Protein AF-D5RD42-F1 (afdb_monomer_lite)

Foldseek 3Di:
DPVLLQVLLVLLQVVLCLVPFDDVPPVPPCSLVSQQVRVCVLDVPDDSVNSSQCCVFPVVCCVPPNHGDDQEDEDQPDLDQWDDDPSHIYGYSVNSVVSSVVVVVVLVVVCVVCVNPVPSVVRNVNVVVVVVVVVD

pLDDT: mean 86.74, std 12.06, range [44.28, 97.88]

Organism: Fusobacterium nucleatum subsp. nucleatum (strain ATCC 23726 / VPI 4351) (NCBI:txid525283)

Radius of gyration: 15.73 Å; chains: 1; bounding box: 35×33×41 Å

Sequence (136 aa):
MDIVMGVNCILIEFLYQLQNGINESTDLGKVEDAYIKILLQLDKKITGNLAKKFYKGIRCGIIHQSQTKEDTAITYELESIIERNGGYYLCNPLTLLKKLEGKYKDYWKNVSEAKYNEEDGKKLVTKYKQILSHIS

Structure (mmCIF, N/CA/C/O backbone):
data_AF-D5RD42-F1
#
_entry.id   AF-D5RD42-F1
#
loop_
_atom_site.group_PDB
_atom_site.id
_atom_site.type_symbol
_atom_site.label_atom_id
_atom_site.label_alt_id
_atom_site.label_comp_id
_atom_site.label_asym_id
_atom_site.label_entity_id
_atom_site.label_seq_id
_atom_site.pdbx_PDB_ins_code
_atom_site.Cartn_x
_atom_site.Cartn_y
_atom_site.Cartn_z
_atom_site.occupancy
_atom_site.B_iso_or_equ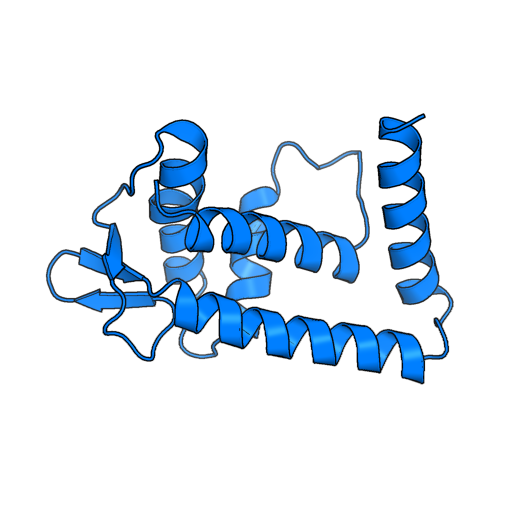iv
_atom_site.auth_seq_id
_atom_site.auth_comp_id
_atom_site.auth_asym_id
_atom_site.auth_atom_id
_atom_site.pdbx_PDB_model_num
ATOM 1 N N . MET A 1 1 ? 0.012 12.488 -15.555 1.00 59.31 1 MET A N 1
ATOM 2 C CA . MET A 1 1 ? -0.204 12.007 -14.176 1.00 59.31 1 MET A CA 1
ATOM 3 C C . MET A 1 1 ? -1.091 10.779 -14.232 1.00 59.31 1 MET A C 1
ATOM 5 O O . MET A 1 1 ? -2.157 10.852 -14.828 1.00 59.31 1 MET A O 1
ATOM 9 N N . ASP A 1 2 ? -0.654 9.665 -13.654 1.00 81.94 2 ASP A N 1
ATOM 10 C CA . ASP A 1 2 ? -1.489 8.470 -13.532 1.00 81.94 2 ASP A CA 1
ATOM 11 C C . ASP A 1 2 ? -2.404 8.610 -12.308 1.00 81.94 2 ASP A C 1
ATOM 13 O O . ASP A 1 2 ? -1.938 8.613 -11.165 1.00 81.94 2 ASP A O 1
ATOM 17 N N . ILE A 1 3 ? -3.701 8.810 -12.553 1.00 87.81 3 ILE A N 1
ATOM 18 C CA . ILE A 1 3 ? -4.689 9.089 -11.499 1.00 87.81 3 ILE A CA 1
ATOM 19 C C . ILE A 1 3 ? -4.838 7.882 -10.569 1.00 87.81 3 ILE A C 1
ATOM 21 O O . ILE A 1 3 ? -4.901 8.051 -9.352 1.00 87.81 3 ILE A O 1
ATOM 25 N N . VAL A 1 4 ? -4.843 6.667 -11.127 1.00 93.19 4 VAL A N 1
ATOM 26 C CA . VAL A 1 4 ? -4.994 5.428 -10.354 1.00 93.19 4 VAL A CA 1
ATOM 27 C C . VAL A 1 4 ? -3.834 5.277 -9.379 1.00 93.19 4 VAL A C 1
ATOM 29 O O . VAL A 1 4 ? -4.044 4.996 -8.200 1.00 93.19 4 VAL A O 1
ATOM 32 N N . MET A 1 5 ? -2.607 5.532 -9.832 1.00 94.12 5 MET A N 1
ATOM 33 C CA . MET A 1 5 ? -1.443 5.485 -8.955 1.00 94.12 5 MET A CA 1
ATOM 34 C C . MET A 1 5 ? -1.483 6.569 -7.870 1.00 94.12 5 MET A C 1
ATOM 36 O O . MET A 1 5 ? -1.167 6.283 -6.716 1.00 94.12 5 MET A O 1
ATOM 40 N N . GLY A 1 6 ? -1.921 7.787 -8.202 1.00 92.12 6 GLY A N 1
ATOM 41 C CA . GLY A 1 6 ? -2.126 8.846 -7.208 1.00 92.12 6 GLY A CA 1
ATOM 42 C C . GLY A 1 6 ? -3.111 8.433 -6.107 1.00 92.12 6 GLY A C 1
ATOM 43 O O . GLY A 1 6 ? -2.816 8.584 -4.921 1.00 92.12 6 GLY A O 1
ATOM 44 N N . VAL A 1 7 ? -4.242 7.831 -6.488 1.00 93.69 7 VAL A N 1
ATOM 45 C CA . VAL A 1 7 ? -5.232 7.282 -5.547 1.00 93.69 7 VAL A CA 1
ATOM 46 C C . VAL A 1 7 ? -4.628 6.162 -4.699 1.00 93.69 7 VAL A C 1
ATOM 48 O O . VAL A 1 7 ? -4.785 6.169 -3.480 1.00 93.69 7 VAL A O 1
ATOM 51 N N . ASN A 1 8 ? -3.879 5.237 -5.302 1.00 96.06 8 ASN A N 1
ATOM 52 C CA . ASN A 1 8 ? -3.220 4.155 -4.568 1.00 96.06 8 ASN A CA 1
ATOM 53 C C . ASN A 1 8 ? -2.251 4.671 -3.495 1.00 96.06 8 ASN A C 1
ATOM 55 O O . ASN A 1 8 ? -2.213 4.122 -2.395 1.00 96.06 8 ASN A O 1
ATOM 59 N N . CYS A 1 9 ? -1.486 5.727 -3.785 1.00 93.94 9 CYS A N 1
ATOM 60 C CA . CYS A 1 9 ? -0.608 6.368 -2.804 1.00 93.94 9 CYS A CA 1
ATOM 61 C C . CYS A 1 9 ? -1.398 6.887 -1.591 1.00 93.94 9 CYS A C 1
ATOM 63 O O . CYS A 1 9 ? -1.039 6.606 -0.447 1.00 93.94 9 CYS A O 1
ATOM 65 N N . ILE A 1 10 ? -2.520 7.569 -1.832 1.00 92.00 10 ILE A N 1
ATOM 66 C CA . ILE A 1 10 ? -3.400 8.062 -0.763 1.00 92.00 10 ILE A CA 1
ATOM 67 C C . ILE A 1 10 ? -3.974 6.896 0.053 1.00 92.00 10 ILE A C 1
ATOM 69 O O . ILE A 1 10 ? -3.982 6.946 1.281 1.00 92.00 10 ILE A O 1
ATOM 73 N N . LEU A 1 11 ? -4.412 5.822 -0.610 1.00 95.06 11 LEU A N 1
ATOM 74 C CA . LEU A 1 11 ? -4.945 4.628 0.050 1.00 95.06 11 LEU A CA 1
ATOM 75 C C . LEU A 1 11 ? -3.894 3.914 0.915 1.00 95.06 11 LEU A C 1
ATOM 77 O O . LEU A 1 11 ? -4.212 3.448 2.004 1.00 95.06 11 LEU A O 1
ATOM 81 N N . ILE A 1 12 ? -2.630 3.855 0.488 1.00 95.19 12 ILE A N 1
ATOM 82 C CA . ILE A 1 12 ? -1.546 3.303 1.317 1.00 95.19 12 ILE A CA 1
ATOM 83 C C . ILE A 1 12 ? -1.396 4.104 2.617 1.00 95.19 12 ILE A C 1
ATOM 85 O O . ILE A 1 12 ? -1.378 3.525 3.706 1.00 95.19 12 ILE A O 1
ATOM 89 N N . GLU A 1 13 ? -1.309 5.431 2.510 1.00 91.25 13 GLU A N 1
ATOM 90 C CA . GLU A 1 13 ? -1.144 6.317 3.668 1.00 91.25 13 GLU A CA 1
ATOM 91 C C . GLU A 1 13 ? -2.359 6.240 4.600 1.00 91.25 13 GLU A C 1
ATOM 93 O O . GLU A 1 13 ? -2.213 6.126 5.820 1.00 91.25 13 GLU A O 1
ATOM 98 N N . PHE A 1 14 ? -3.564 6.215 4.029 1.00 91.25 14 PHE A N 1
ATOM 99 C CA . PHE A 1 14 ? -4.794 6.126 4.800 1.00 91.25 14 PHE A CA 1
ATOM 100 C C . PHE A 1 14 ? -4.918 4.785 5.533 1.00 91.25 14 PHE A C 1
ATOM 102 O O . PHE A 1 14 ? -5.192 4.772 6.732 1.00 91.25 14 PHE A O 1
ATOM 109 N N . LEU A 1 15 ? -4.655 3.656 4.866 1.00 92.00 15 LEU A N 1
ATOM 110 C CA . LEU A 1 15 ? -4.689 2.335 5.503 1.00 92.00 15 LEU A CA 1
ATOM 111 C C . LEU A 1 15 ? -3.684 2.230 6.653 1.00 92.00 15 LEU A C 1
ATOM 113 O O . LEU A 1 15 ? -3.996 1.674 7.706 1.00 92.00 15 LEU A O 1
ATOM 117 N N . TYR A 1 16 ? -2.489 2.792 6.476 1.00 90.81 16 TYR A N 1
ATOM 118 C CA . TYR A 1 16 ? -1.492 2.838 7.537 1.00 90.81 16 TYR A CA 1
ATOM 119 C C . TYR A 1 16 ? -2.010 3.577 8.778 1.00 90.81 16 TYR A C 1
ATOM 121 O O . TYR A 1 16 ? -1.891 3.062 9.893 1.00 90.81 16 TYR A O 1
ATOM 129 N N . GLN A 1 17 ? -2.627 4.745 8.590 1.00 86.81 17 GLN A N 1
ATOM 130 C CA . GLN A 1 17 ? -3.217 5.531 9.679 1.00 86.81 17 GLN A CA 1
ATOM 131 C C . GLN A 1 17 ? -4.385 4.800 10.353 1.00 86.81 17 GLN A C 1
ATOM 133 O O . GLN A 1 17 ? -4.503 4.830 11.575 1.00 86.81 17 GLN A O 1
ATOM 138 N N . LEU A 1 18 ? -5.216 4.092 9.583 1.00 86.94 18 LEU A N 1
ATOM 139 C CA . LEU A 1 18 ? -6.304 3.273 10.124 1.00 86.94 18 LEU A CA 1
ATOM 140 C C . LEU A 1 18 ? -5.798 2.146 11.039 1.00 86.94 18 LEU A C 1
ATOM 142 O O . LEU A 1 18 ? -6.418 1.859 12.061 1.00 86.94 18 LEU A O 1
ATOM 146 N N . GLN A 1 19 ? -4.672 1.515 10.693 1.00 85.94 19 GLN A N 1
ATOM 147 C CA . GLN A 1 19 ? -4.086 0.416 11.471 1.00 85.94 19 GLN A CA 1
ATOM 148 C C . GLN A 1 19 ? -3.306 0.893 12.706 1.00 85.94 19 GLN A C 1
ATOM 150 O O . GLN A 1 19 ? -3.314 0.235 13.746 1.00 85.94 19 GLN A O 1
ATOM 155 N N . ASN A 1 20 ? -2.593 2.016 12.595 1.00 81.56 20 ASN A N 1
ATOM 156 C CA . ASN A 1 20 ? -1.644 2.461 13.621 1.00 81.56 20 ASN A CA 1
ATOM 157 C C . ASN A 1 20 ? -2.186 3.618 14.481 1.00 81.56 20 ASN A C 1
ATOM 159 O O . ASN A 1 20 ? -1.548 3.985 15.464 1.00 81.56 20 ASN A O 1
ATOM 163 N N . GLY A 1 21 ? -3.358 4.167 14.146 1.00 73.44 21 GLY A N 1
ATOM 164 C CA . GLY A 1 21 ? -3.857 5.413 14.725 1.00 73.44 21 GLY A CA 1
ATOM 165 C C . GLY A 1 21 ? -3.102 6.638 14.194 1.00 73.44 21 GLY A C 1
ATOM 166 O O . GLY A 1 21 ? -2.134 6.520 13.437 1.00 73.44 21 GLY A O 1
ATOM 167 N N . ILE A 1 22 ? -3.551 7.832 14.585 1.00 65.31 22 ILE A N 1
ATOM 168 C CA . ILE A 1 22 ? -2.839 9.080 14.285 1.00 65.31 22 ILE A CA 1
ATOM 169 C C . ILE A 1 22 ? -1.912 9.407 15.443 1.00 65.31 22 ILE A C 1
ATOM 171 O O . ILE A 1 22 ? -2.325 9.380 16.601 1.00 65.31 22 ILE A O 1
ATOM 175 N N . ASN A 1 23 ? -0.672 9.754 15.122 1.00 59.78 23 ASN A N 1
ATOM 176 C CA . ASN A 1 23 ? 0.235 10.357 16.079 1.00 59.78 23 ASN A CA 1
ATOM 177 C C . ASN A 1 23 ? 0.630 11.744 15.567 1.00 59.78 23 ASN A C 1
ATOM 179 O O . ASN A 1 23 ? 1.654 11.889 14.896 1.00 59.78 23 ASN A O 1
ATOM 183 N N . GLU A 1 24 ? -0.199 12.738 15.911 1.00 51.47 24 GLU A N 1
ATOM 184 C CA . GLU A 1 24 ? -0.091 14.147 15.491 1.00 51.47 24 GLU A CA 1
ATOM 185 C C . GLU A 1 24 ? 1.309 14.738 15.754 1.00 51.47 24 GLU A C 1
ATOM 187 O O . GLU A 1 24 ? 1.753 15.645 15.058 1.00 51.47 24 GLU A O 1
ATOM 192 N N . SER A 1 25 ? 2.056 14.180 16.715 1.00 47.19 25 SER A N 1
ATOM 193 C CA . SER A 1 25 ? 3.414 14.616 17.061 1.00 47.19 25 SER A CA 1
ATOM 194 C C . SER A 1 25 ? 4.525 14.127 16.111 1.00 47.19 25 SER A C 1
ATOM 196 O O . SER A 1 25 ? 5.674 14.536 16.266 1.00 47.19 25 SER A O 1
ATOM 198 N N . THR A 1 26 ? 4.234 13.253 15.132 1.00 50.06 26 THR A N 1
ATOM 199 C CA . THR A 1 26 ? 5.272 12.576 14.314 1.00 50.06 26 THR A CA 1
ATOM 200 C C . THR A 1 26 ? 5.075 12.618 12.793 1.00 50.06 26 THR A C 1
ATOM 202 O O . THR A 1 26 ? 5.861 12.009 12.060 1.00 50.06 26 THR A O 1
ATOM 205 N N . ASP A 1 27 ? 4.079 13.356 12.297 1.00 50.41 27 ASP A N 1
ATOM 206 C CA . ASP A 1 27 ? 3.665 13.326 10.883 1.00 50.41 27 ASP A CA 1
ATOM 207 C C . ASP A 1 27 ? 4.673 13.938 9.888 1.00 50.41 27 ASP A C 1
ATOM 209 O O . ASP A 1 27 ? 4.559 13.728 8.682 1.00 50.41 27 ASP A O 1
ATOM 213 N N . LEU A 1 28 ? 5.731 14.605 10.359 1.00 44.28 28 LEU A N 1
ATOM 214 C CA . LEU A 1 28 ? 6.758 15.201 9.492 1.00 44.28 28 LEU A CA 1
ATOM 215 C C . LEU A 1 28 ? 7.842 14.215 9.000 1.00 44.28 28 LEU A C 1
ATOM 217 O O . LEU A 1 28 ? 8.678 14.611 8.191 1.00 44.28 28 LEU A O 1
ATOM 221 N N . GLY A 1 29 ? 7.851 12.942 9.435 1.00 50.59 29 GLY A N 1
ATOM 222 C CA . GLY A 1 29 ? 8.978 12.030 9.146 1.00 50.59 29 GLY A CA 1
ATOM 223 C C . GLY A 1 29 ? 8.679 10.555 8.850 1.00 50.59 29 GLY A C 1
ATOM 224 O O . GLY A 1 29 ? 9.601 9.837 8.476 1.00 50.59 29 GLY A O 1
ATOM 225 N N . LYS A 1 30 ? 7.434 10.075 8.987 1.00 67.19 30 LYS A N 1
ATOM 226 C CA . LYS A 1 30 ? 7.107 8.628 8.917 1.00 67.19 30 LYS A CA 1
ATOM 227 C C . LYS A 1 30 ? 6.313 8.194 7.683 1.00 67.19 30 LYS A C 1
ATOM 229 O O . LYS A 1 30 ? 5.822 7.070 7.628 1.00 67.19 30 LYS A O 1
ATOM 234 N N . VAL A 1 31 ? 6.176 9.056 6.676 1.00 80.88 31 VAL A N 1
ATOM 235 C CA . VAL A 1 31 ? 5.413 8.712 5.463 1.00 80.88 31 VAL A CA 1
ATOM 236 C C . VAL A 1 31 ? 6.046 7.522 4.737 1.00 80.88 31 VAL A C 1
ATOM 238 O O . VAL A 1 31 ? 5.328 6.630 4.303 1.00 80.88 31 VAL A O 1
ATOM 241 N N . GLU A 1 32 ? 7.379 7.440 4.677 1.00 89.75 32 GLU A N 1
ATOM 242 C CA . GLU A 1 32 ? 8.082 6.283 4.097 1.00 89.75 32 GLU A CA 1
ATOM 243 C C . GLU A 1 32 ? 7.708 4.965 4.807 1.00 89.75 32 GLU A C 1
ATOM 245 O O . GLU A 1 32 ? 7.487 3.951 4.140 1.00 89.75 32 GLU A O 1
ATOM 250 N N . ASP A 1 33 ? 7.542 4.984 6.136 1.00 89.38 33 ASP A N 1
ATOM 251 C CA . ASP A 1 33 ? 7.158 3.802 6.918 1.00 89.38 33 ASP A CA 1
ATOM 252 C C . ASP A 1 33 ? 5.779 3.273 6.522 1.00 89.38 33 ASP A C 1
ATOM 254 O O . ASP A 1 33 ? 5.565 2.059 6.555 1.00 89.38 33 ASP A O 1
ATOM 258 N N . ALA A 1 34 ? 4.852 4.148 6.114 1.00 91.50 34 ALA A N 1
ATOM 259 C CA . ALA A 1 34 ? 3.548 3.726 5.614 1.00 91.50 34 ALA A CA 1
ATOM 260 C C . ALA A 1 34 ? 3.699 2.845 4.369 1.00 91.50 34 ALA A C 1
ATOM 262 O O . ALA A 1 34 ? 3.142 1.749 4.309 1.00 91.50 34 ALA A O 1
ATOM 263 N N . TYR A 1 35 ? 4.529 3.272 3.415 1.00 94.75 35 TYR A N 1
ATOM 264 C CA . TYR A 1 35 ? 4.785 2.510 2.193 1.00 94.75 35 TYR A CA 1
ATOM 265 C C . TYR A 1 35 ? 5.543 1.222 2.479 1.00 94.75 35 TYR A C 1
ATOM 267 O O . TYR A 1 35 ? 5.169 0.178 1.952 1.00 94.75 35 TYR A O 1
ATOM 275 N N . ILE A 1 36 ? 6.556 1.260 3.349 1.00 94.06 36 ILE A N 1
ATOM 276 C CA . ILE A 1 36 ? 7.276 0.049 3.752 1.00 94.06 36 ILE A CA 1
ATOM 277 C C . ILE A 1 36 ? 6.309 -0.940 4.407 1.00 94.06 36 ILE A C 1
ATOM 279 O O . ILE A 1 36 ? 6.168 -2.062 3.925 1.00 94.06 36 ILE A O 1
ATOM 283 N N . LYS A 1 37 ? 5.593 -0.549 5.466 1.00 93.50 37 LYS A N 1
ATOM 284 C CA . LYS A 1 37 ? 4.728 -1.488 6.193 1.00 93.50 37 LYS A CA 1
ATOM 285 C C . LYS A 1 37 ? 3.590 -2.022 5.329 1.00 93.50 37 LYS A C 1
ATOM 287 O O . LYS A 1 37 ? 3.334 -3.221 5.373 1.00 93.50 37 LYS A O 1
ATOM 292 N N . ILE A 1 38 ? 2.906 -1.171 4.564 1.00 95.69 38 ILE A N 1
ATOM 293 C CA . ILE A 1 38 ? 1.741 -1.602 3.786 1.00 95.69 38 ILE A CA 1
ATOM 294 C C . ILE A 1 38 ? 2.159 -2.435 2.575 1.00 95.69 38 ILE A C 1
ATOM 296 O O . ILE A 1 38 ? 1.609 -3.517 2.390 1.00 95.69 38 ILE A O 1
ATOM 300 N N . LEU A 1 39 ? 3.156 -2.021 1.784 1.00 96.88 39 LEU A N 1
ATOM 301 C CA . LEU A 1 39 ? 3.541 -2.783 0.588 1.00 96.88 39 LEU A CA 1
ATOM 302 C C . LEU A 1 39 ? 4.045 -4.194 0.935 1.00 96.88 39 LEU A C 1
ATOM 304 O O . LEU A 1 39 ? 3.682 -5.148 0.248 1.00 96.88 39 LEU A O 1
ATOM 308 N N . LEU A 1 40 ? 4.781 -4.349 2.043 1.00 95.81 40 LEU A N 1
ATOM 309 C CA . LEU A 1 40 ? 5.216 -5.662 2.545 1.00 95.81 40 LEU A CA 1
ATOM 310 C C . LEU A 1 40 ? 4.033 -6.568 2.940 1.00 95.81 40 LEU A C 1
ATOM 312 O O . LEU A 1 40 ? 4.135 -7.790 2.861 1.00 95.81 40 LEU A O 1
ATOM 316 N N . GLN A 1 41 ? 2.900 -5.990 3.357 1.00 95.12 41 GLN A N 1
ATOM 317 C CA . GLN A 1 41 ? 1.680 -6.743 3.667 1.00 95.12 41 GLN A CA 1
ATOM 318 C C . GLN A 1 41 ? 0.866 -7.122 2.421 1.00 95.12 41 GLN A C 1
ATOM 320 O O . GLN A 1 41 ? 0.080 -8.068 2.491 1.00 95.12 41 GLN A O 1
ATOM 325 N N . LEU A 1 42 ? 0.996 -6.375 1.319 1.00 96.19 42 LEU A N 1
ATOM 326 C CA . LEU A 1 42 ? 0.242 -6.599 0.077 1.00 96.19 42 LEU A CA 1
ATOM 327 C C . LEU A 1 42 ? 0.889 -7.654 -0.825 1.00 96.19 42 LEU A C 1
ATOM 329 O O . LEU A 1 42 ? 0.209 -8.335 -1.601 1.00 96.19 42 LEU A O 1
ATOM 333 N N . ASP A 1 43 ? 2.211 -7.781 -0.764 1.00 93.38 43 ASP A N 1
ATOM 334 C CA . ASP A 1 43 ? 2.949 -8.741 -1.569 1.00 93.38 43 ASP A CA 1
ATOM 335 C C . ASP A 1 43 ? 4.225 -9.195 -0.862 1.00 93.38 43 ASP A C 1
ATOM 337 O O . ASP A 1 43 ? 5.142 -8.408 -0.635 1.00 93.38 43 ASP A O 1
ATOM 341 N N . LYS A 1 44 ? 4.312 -10.500 -0.582 1.00 90.56 44 LYS A N 1
ATOM 342 C CA . LYS A 1 44 ? 5.479 -11.116 0.064 1.00 90.56 44 LYS A CA 1
ATOM 343 C C . LYS A 1 44 ? 6.764 -10.975 -0.759 1.00 90.56 44 LYS A C 1
ATOM 345 O O . LYS A 1 44 ? 7.847 -11.129 -0.205 1.00 90.56 44 LYS A O 1
ATOM 350 N N . LYS A 1 45 ? 6.661 -10.713 -2.068 1.00 91.94 45 LYS A N 1
ATOM 351 C CA . LYS A 1 45 ? 7.818 -10.467 -2.941 1.00 91.94 45 LYS A CA 1
ATOM 352 C C . LYS A 1 45 ? 8.400 -9.061 -2.763 1.00 91.94 45 LYS A C 1
ATOM 354 O O . LYS A 1 45 ? 9.529 -8.821 -3.187 1.00 91.94 45 LYS A O 1
ATOM 359 N N . ILE A 1 46 ? 7.667 -8.131 -2.146 1.00 95.31 46 ILE A N 1
ATOM 360 C CA . ILE A 1 46 ? 8.165 -6.778 -1.903 1.00 95.31 46 ILE A CA 1
ATOM 361 C C . ILE A 1 46 ? 9.081 -6.777 -0.684 1.00 95.31 46 ILE A C 1
ATOM 363 O O . ILE A 1 46 ? 8.682 -7.093 0.432 1.00 95.31 46 ILE A O 1
ATOM 367 N N . THR A 1 47 ? 10.325 -6.359 -0.903 1.00 95.38 47 THR A N 1
ATOM 368 C CA . THR A 1 47 ? 11.302 -6.121 0.162 1.00 95.38 47 THR A CA 1
ATOM 369 C C . THR A 1 47 ? 11.234 -4.677 0.653 1.00 95.38 47 THR A C 1
ATOM 371 O O . THR A 1 47 ? 10.738 -3.793 -0.048 1.00 95.38 47 THR A O 1
ATOM 374 N N . GLY A 1 48 ? 11.803 -4.398 1.831 1.00 94.75 48 GLY A N 1
ATOM 375 C CA . GLY A 1 48 ? 11.895 -3.027 2.345 1.00 94.75 48 GLY A CA 1
ATOM 376 C C . GLY A 1 48 ? 12.591 -2.071 1.368 1.00 94.75 48 GLY A C 1
ATOM 377 O O . GLY A 1 48 ? 12.136 -0.949 1.176 1.00 94.75 48 GLY A O 1
ATOM 378 N N . ASN A 1 49 ? 13.634 -2.531 0.669 1.00 94.38 49 ASN A N 1
ATOM 379 C CA . ASN A 1 49 ? 14.321 -1.728 -0.348 1.00 94.38 49 ASN A CA 1
ATOM 380 C C . ASN A 1 49 ? 13.426 -1.431 -1.557 1.00 94.38 49 ASN A C 1
ATOM 382 O O . ASN A 1 49 ? 13.431 -0.310 -2.061 1.00 94.38 49 ASN A O 1
ATOM 386 N N . LEU A 1 50 ? 12.631 -2.408 -2.000 1.00 95.12 50 LEU A N 1
ATOM 387 C CA . LEU A 1 50 ? 11.705 -2.221 -3.114 1.00 95.12 50 LEU A CA 1
ATOM 388 C C . LEU A 1 50 ? 10.552 -1.279 -2.739 1.00 95.12 50 LEU A C 1
ATOM 390 O O . LEU A 1 50 ? 10.167 -0.429 -3.537 1.00 95.12 50 LEU A O 1
ATOM 394 N N . ALA A 1 51 ? 10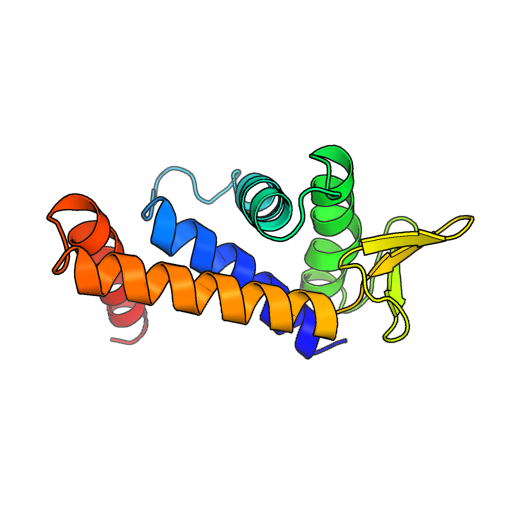.065 -1.352 -1.498 1.00 96.19 51 ALA A N 1
ATOM 395 C CA . ALA A 1 51 ? 9.083 -0.408 -0.975 1.00 96.19 51 ALA A CA 1
ATOM 396 C C . ALA A 1 51 ? 9.643 1.023 -0.873 1.00 96.19 51 ALA A C 1
ATOM 398 O O . ALA A 1 51 ? 8.975 1.976 -1.270 1.00 96.19 51 ALA A O 1
ATOM 399 N N . LYS A 1 52 ? 10.898 1.186 -0.428 1.00 94.62 52 LYS A N 1
ATOM 400 C CA . LYS A 1 52 ? 11.594 2.486 -0.451 1.00 94.62 52 LYS A CA 1
ATOM 401 C C . LYS A 1 52 ? 11.742 3.029 -1.868 1.00 94.62 52 LYS A C 1
ATOM 403 O O . LYS A 1 52 ? 11.534 4.219 -2.094 1.00 94.62 52 LYS A O 1
ATOM 408 N N . LYS A 1 53 ? 12.060 2.156 -2.830 1.00 94.94 53 LYS A N 1
ATOM 409 C CA . LYS A 1 53 ? 12.151 2.517 -4.248 1.00 94.94 53 LYS A CA 1
ATOM 410 C C . LYS A 1 53 ? 10.803 2.988 -4.794 1.00 94.94 53 LYS A C 1
ATOM 412 O O . LYS A 1 53 ? 10.750 4.021 -5.451 1.00 94.94 53 LYS A O 1
ATOM 417 N N . PHE A 1 54 ? 9.716 2.290 -4.462 1.00 95.94 54 PHE A N 1
ATOM 418 C CA . PHE A 1 54 ? 8.359 2.730 -4.782 1.00 95.94 54 PHE A CA 1
ATOM 419 C C . PHE A 1 54 ? 8.070 4.114 -4.178 1.00 95.94 54 PHE A C 1
ATOM 421 O O . PHE A 1 54 ? 7.612 5.013 -4.879 1.00 95.94 54 PHE A O 1
ATOM 428 N N . TYR A 1 55 ? 8.371 4.321 -2.894 1.00 94.88 55 TYR A N 1
ATOM 429 C CA . TYR A 1 55 ? 8.113 5.595 -2.223 1.00 94.88 55 TYR A CA 1
ATOM 430 C C . TYR A 1 55 ? 8.858 6.768 -2.885 1.00 94.88 55 TYR A C 1
ATOM 432 O O . TYR A 1 55 ? 8.249 7.782 -3.233 1.00 94.88 55 TYR A O 1
ATOM 440 N N . LYS A 1 56 ? 10.167 6.632 -3.114 1.00 93.00 56 LYS A N 1
ATOM 441 C CA . LYS A 1 56 ? 10.978 7.714 -3.689 1.00 93.00 56 LYS A CA 1
ATOM 442 C C . LYS A 1 56 ? 10.730 7.919 -5.185 1.00 93.00 56 LYS A C 1
ATOM 444 O O . LYS A 1 56 ? 10.580 9.057 -5.629 1.00 93.00 56 LYS A O 1
ATOM 449 N N . GLY A 1 57 ? 10.648 6.830 -5.947 1.00 92.50 57 GLY A N 1
ATOM 450 C CA . GLY A 1 57 ? 10.524 6.862 -7.403 1.00 92.50 57 GLY A CA 1
ATOM 451 C C . GLY A 1 57 ? 9.101 7.109 -7.904 1.00 92.50 57 GLY A C 1
ATOM 452 O O . GLY A 1 57 ? 8.901 7.926 -8.800 1.00 92.50 57 GLY A O 1
ATOM 453 N N . ILE A 1 58 ? 8.100 6.456 -7.308 1.00 93.25 58 ILE A N 1
ATOM 454 C CA . ILE A 1 58 ? 6.702 6.540 -7.754 1.00 93.25 58 ILE A CA 1
ATOM 455 C C . ILE A 1 58 ? 5.952 7.612 -6.960 1.00 93.25 58 ILE A C 1
ATOM 457 O O . ILE A 1 58 ? 5.577 8.635 -7.525 1.00 93.25 58 ILE A O 1
ATOM 461 N N . ARG A 1 59 ? 5.777 7.437 -5.644 1.00 91.75 59 ARG A N 1
ATOM 462 C CA . ARG A 1 59 ? 4.959 8.342 -4.812 1.00 91.75 59 ARG A CA 1
ATOM 463 C C . ARG A 1 59 ? 5.477 9.775 -4.825 1.00 91.75 59 ARG A C 1
ATOM 465 O O . ARG A 1 59 ? 4.751 10.694 -5.197 1.00 91.75 59 ARG A O 1
ATOM 472 N N . CYS A 1 60 ? 6.734 9.981 -4.429 1.00 89.75 60 CYS A N 1
ATOM 473 C CA . CYS A 1 60 ? 7.331 11.317 -4.379 1.00 89.75 60 CYS A CA 1
ATOM 474 C C . CYS A 1 60 ? 7.451 11.954 -5.767 1.00 89.75 60 CYS A C 1
ATOM 476 O O . CYS A 1 60 ? 7.392 13.178 -5.872 1.00 89.75 60 CYS A O 1
ATOM 478 N N . GLY A 1 61 ? 7.609 11.155 -6.823 1.00 86.38 61 GLY A N 1
ATOM 479 C CA . GLY A 1 61 ? 7.568 11.643 -8.197 1.00 86.38 61 GLY A CA 1
ATOM 480 C C . GLY A 1 61 ? 6.178 12.155 -8.582 1.00 86.38 61 GLY A C 1
ATOM 481 O O . GLY A 1 61 ? 6.031 13.309 -8.989 1.00 86.38 61 GLY A O 1
ATOM 482 N N . ILE A 1 62 ? 5.154 11.319 -8.410 1.00 85.88 62 ILE A N 1
ATOM 483 C CA . ILE A 1 62 ? 3.780 11.612 -8.829 1.00 85.88 62 ILE A CA 1
ATOM 484 C C . ILE A 1 62 ? 3.205 12.795 -8.055 1.00 85.88 62 ILE A C 1
ATOM 486 O O . ILE A 1 62 ? 2.629 13.685 -8.672 1.00 85.88 62 ILE A O 1
ATOM 490 N N . ILE A 1 63 ? 3.401 12.849 -6.736 1.00 81.12 63 ILE A N 1
ATOM 491 C CA . ILE A 1 63 ? 2.830 13.919 -5.906 1.00 81.12 63 ILE A CA 1
ATOM 492 C C . ILE A 1 63 ? 3.498 15.269 -6.181 1.00 81.12 63 ILE A C 1
ATOM 494 O O . ILE A 1 63 ? 2.806 16.275 -6.291 1.00 81.12 63 ILE A O 1
ATOM 498 N N . HIS A 1 64 ? 4.827 15.316 -6.315 1.00 80.00 64 HIS A N 1
ATOM 499 C CA . HIS A 1 64 ? 5.522 16.601 -6.462 1.00 80.00 64 HIS A CA 1
ATOM 500 C C . HIS A 1 64 ? 5.646 17.073 -7.911 1.00 80.00 64 HIS A C 1
ATOM 502 O O . HIS A 1 64 ? 5.810 18.265 -8.148 1.00 80.00 64 HIS A O 1
ATOM 508 N N . GLN A 1 65 ? 5.667 16.154 -8.879 1.00 81.88 65 GLN A N 1
ATOM 509 C CA . GLN A 1 65 ? 6.010 16.471 -10.269 1.00 81.88 65 GLN A CA 1
ATOM 510 C C . GLN A 1 65 ? 5.126 15.762 -11.298 1.00 81.88 65 GLN A C 1
ATOM 512 O O . GLN A 1 65 ? 5.392 15.869 -12.490 1.00 81.88 65 GLN A O 1
ATOM 517 N N . SER A 1 66 ? 4.083 15.036 -10.875 1.00 82.81 66 SER A N 1
ATOM 518 C CA . SER A 1 66 ? 3.173 14.320 -11.783 1.00 82.81 66 SER A CA 1
ATOM 519 C C . SER A 1 66 ? 3.851 13.301 -12.720 1.00 82.81 66 SER A C 1
ATOM 521 O O . SER A 1 66 ? 3.241 12.882 -13.709 1.00 82.81 66 SER A O 1
ATOM 523 N N . GLN A 1 67 ? 5.076 12.869 -12.391 1.00 86.56 67 GLN A N 1
ATOM 524 C CA . GLN A 1 67 ? 5.916 11.949 -13.171 1.00 86.56 67 GLN A CA 1
ATOM 525 C C . GLN A 1 67 ? 6.677 10.976 -12.261 1.00 86.56 67 GLN A C 1
ATOM 527 O O . GLN A 1 67 ? 6.909 11.283 -11.097 1.00 86.56 67 GLN A O 1
ATOM 532 N N . THR A 1 68 ? 7.104 9.822 -12.770 1.00 89.81 68 THR A N 1
ATOM 533 C CA . THR A 1 68 ? 7.965 8.893 -12.016 1.00 89.81 68 THR A CA 1
ATOM 534 C C . THR A 1 68 ? 9.432 9.353 -12.008 1.00 89.81 68 THR A C 1
ATOM 536 O O . THR A 1 68 ? 9.835 10.212 -12.792 1.00 89.81 68 THR A O 1
ATOM 539 N N . LYS A 1 69 ? 10.241 8.820 -11.085 1.00 91.56 69 LYS A N 1
ATOM 540 C CA . LYS A 1 69 ? 11.660 9.172 -10.870 1.00 91.56 69 LYS A CA 1
ATOM 541 C C . LYS A 1 69 ? 12.515 7.942 -10.585 1.00 91.56 69 LYS A C 1
ATOM 543 O O . LYS A 1 69 ? 11.987 6.855 -10.388 1.00 91.56 69 LYS A O 1
ATOM 548 N N . GLU A 1 70 ? 13.829 8.130 -10.491 1.00 89.75 70 GLU A N 1
ATOM 549 C CA . GLU A 1 70 ? 14.784 7.110 -10.035 1.00 89.75 70 GLU A CA 1
ATOM 550 C C . GLU A 1 70 ? 14.661 5.773 -10.785 1.00 89.75 70 GLU A C 1
ATOM 552 O O . GLU A 1 70 ? 14.556 4.719 -10.161 1.00 89.75 70 GLU A O 1
ATOM 557 N N . ASP A 1 71 ? 14.634 5.797 -12.115 1.00 94.38 71 ASP A N 1
ATOM 558 C CA . ASP A 1 71 ? 14.496 4.584 -12.934 1.00 94.38 71 ASP A CA 1
ATOM 559 C C . ASP A 1 71 ? 13.236 3.775 -12.593 1.00 94.38 71 ASP A C 1
ATOM 561 O O . ASP A 1 71 ? 13.234 2.547 -12.599 1.00 94.38 71 ASP A O 1
ATOM 565 N N . THR A 1 72 ? 12.143 4.459 -12.254 1.00 94.94 72 THR A N 1
ATOM 566 C CA . THR A 1 72 ? 10.830 3.835 -12.081 1.00 94.94 72 THR A CA 1
ATOM 567 C C . THR A 1 72 ? 9.886 4.263 -13.195 1.00 94.94 72 THR A C 1
ATOM 569 O O . THR A 1 72 ? 9.976 5.382 -13.706 1.00 94.94 72 THR A O 1
ATOM 572 N N . ALA A 1 73 ? 8.977 3.377 -13.585 1.00 94.38 73 ALA A N 1
ATOM 573 C CA . ALA A 1 73 ? 7.961 3.663 -14.588 1.00 94.38 73 ALA A CA 1
ATOM 574 C C . ALA A 1 73 ? 6.655 2.932 -14.270 1.00 94.38 73 ALA A C 1
ATOM 576 O O . ALA A 1 73 ? 6.635 1.939 -13.541 1.00 94.38 73 ALA A O 1
ATOM 577 N N . ILE A 1 74 ? 5.559 3.441 -14.823 1.00 94.12 74 ILE A N 1
ATOM 578 C CA . ILE A 1 74 ? 4.240 2.817 -14.729 1.00 94.12 74 ILE A CA 1
ATOM 579 C C . ILE A 1 74 ? 4.024 1.925 -15.951 1.00 94.12 74 ILE A C 1
ATOM 581 O O . ILE A 1 74 ? 4.330 2.320 -17.072 1.00 94.12 74 ILE A O 1
ATOM 585 N N . THR A 1 75 ? 3.479 0.733 -15.729 1.00 94.31 75 THR A N 1
ATOM 586 C CA . THR A 1 75 ? 3.027 -0.190 -16.776 1.00 94.31 75 THR A CA 1
ATOM 587 C C . THR A 1 75 ? 1.742 -0.878 -16.336 1.00 94.31 75 THR A C 1
ATOM 589 O O . THR A 1 75 ? 1.471 -0.985 -15.147 1.00 94.31 75 THR A O 1
ATOM 592 N N . TYR A 1 76 ? 0.965 -1.388 -17.281 1.00 94.25 76 TYR A N 1
ATOM 593 C CA . TYR A 1 76 ? -0.261 -2.138 -17.008 1.00 94.25 76 TYR A CA 1
ATOM 594 C C . TYR A 1 76 ? -0.131 -3.631 -17.329 1.00 94.25 76 TYR A C 1
ATOM 596 O O . TYR A 1 76 ? -1.085 -4.385 -17.163 1.00 94.25 76 TYR A O 1
ATOM 604 N N . GLU A 1 77 ? 1.058 -4.062 -17.751 1.00 92.56 77 GLU A N 1
ATOM 605 C CA . GLU A 1 77 ? 1.310 -5.411 -18.267 1.00 92.56 77 GLU A CA 1
ATOM 606 C C . GLU A 1 77 ? 1.804 -6.393 -17.191 1.00 92.56 77 GLU A C 1
ATOM 608 O O . GLU A 1 77 ? 1.909 -7.589 -17.446 1.00 92.56 77 GLU A O 1
ATOM 613 N N . LEU A 1 78 ? 2.110 -5.912 -15.979 1.00 91.75 78 LEU A N 1
ATOM 614 C CA . LEU A 1 78 ? 2.654 -6.746 -14.901 1.00 91.75 78 LEU A CA 1
ATOM 615 C C . LEU A 1 78 ? 1.580 -7.300 -13.963 1.00 91.75 78 LEU A C 1
ATOM 617 O O . LEU A 1 78 ? 0.743 -6.560 -13.450 1.00 91.75 78 LEU A O 1
ATOM 621 N N . GLU A 1 79 ? 1.686 -8.579 -13.611 1.00 92.12 79 GLU A N 1
ATOM 622 C CA . GLU A 1 79 ? 0.880 -9.175 -12.534 1.00 92.12 79 GLU A CA 1
ATOM 623 C C . GLU A 1 79 ? 1.382 -8.813 -11.127 1.00 92.12 79 GLU A C 1
ATOM 625 O O . GLU A 1 79 ? 0.660 -8.968 -10.140 1.00 92.12 79 GLU A O 1
ATOM 630 N N . SER A 1 80 ? 2.630 -8.358 -11.012 1.00 94.06 80 SER A N 1
ATOM 631 C CA . SER A 1 80 ? 3.254 -7.901 -9.771 1.00 94.06 80 SER A CA 1
ATOM 632 C C . SER A 1 80 ? 2.956 -6.416 -9.519 1.00 94.06 80 SER A C 1
ATOM 634 O O . SER A 1 80 ? 2.668 -5.651 -10.439 1.00 94.06 80 SER A O 1
ATOM 636 N N . ILE A 1 81 ? 2.990 -5.986 -8.249 1.00 96.44 81 ILE A N 1
ATOM 637 C CA . ILE A 1 81 ? 2.836 -4.554 -7.917 1.00 96.44 81 ILE A CA 1
ATOM 638 C C . ILE A 1 81 ? 4.002 -3.766 -8.508 1.00 96.44 81 ILE A C 1
ATOM 640 O O . ILE A 1 81 ? 3.807 -2.702 -9.089 1.00 96.44 81 ILE A O 1
ATOM 644 N N . ILE A 1 82 ? 5.216 -4.267 -8.294 1.00 95.50 82 ILE A N 1
ATOM 645 C CA . ILE A 1 82 ? 6.452 -3.645 -8.736 1.00 95.50 82 ILE A CA 1
ATOM 646 C C . ILE A 1 82 ? 7.498 -4.729 -8.983 1.00 95.50 82 ILE A C 1
ATOM 648 O O . ILE A 1 82 ? 7.664 -5.641 -8.171 1.00 95.50 82 ILE A O 1
ATOM 652 N N . GLU A 1 83 ? 8.208 -4.614 -10.098 1.00 94.31 83 GLU A N 1
ATOM 653 C CA . GLU A 1 83 ? 9.215 -5.577 -10.526 1.00 94.31 83 GLU A CA 1
ATOM 654 C C . GLU A 1 83 ? 10.347 -4.884 -11.276 1.00 94.31 83 GLU A C 1
ATOM 656 O O . GLU A 1 83 ? 10.153 -3.862 -11.935 1.00 94.31 83 GLU A O 1
ATOM 661 N N . ARG A 1 84 ? 11.556 -5.435 -11.161 1.00 93.56 84 ARG A N 1
ATOM 662 C CA . ARG A 1 84 ? 12.702 -4.949 -11.922 1.00 93.56 84 ARG A CA 1
ATOM 663 C C . ARG A 1 84 ? 12.649 -5.510 -13.342 1.00 93.56 84 ARG A C 1
ATOM 665 O O . ARG A 1 84 ? 12.687 -6.721 -13.516 1.00 93.56 84 ARG A O 1
ATOM 672 N N . ASN A 1 85 ? 12.663 -4.631 -14.337 1.00 92.56 85 ASN A N 1
ATOM 673 C CA . ASN A 1 85 ? 12.775 -4.983 -15.746 1.00 92.56 85 ASN A CA 1
ATOM 674 C C . ASN A 1 85 ? 13.931 -4.188 -16.375 1.00 92.56 85 ASN A C 1
ATOM 676 O O . ASN A 1 85 ? 13.839 -2.981 -16.611 1.00 92.56 85 ASN A O 1
ATOM 680 N N . GLY A 1 86 ? 15.061 -4.871 -16.576 1.00 91.12 86 GLY A N 1
ATOM 681 C CA . GLY A 1 86 ? 16.295 -4.255 -17.059 1.00 91.12 86 GLY A CA 1
ATOM 682 C C . GLY A 1 86 ? 16.789 -3.129 -16.142 1.00 91.12 86 GLY A C 1
ATOM 683 O O . GLY A 1 86 ? 17.058 -3.338 -14.952 1.00 91.12 86 GLY A O 1
ATOM 684 N N . GLY A 1 87 ? 16.935 -1.934 -16.720 1.00 91.81 87 GLY A N 1
ATOM 685 C CA . GLY A 1 87 ? 17.349 -0.721 -16.011 1.00 91.81 87 GLY A CA 1
ATOM 686 C C . GLY A 1 87 ? 16.256 -0.088 -15.147 1.00 91.81 87 GLY A C 1
ATOM 687 O O . GLY A 1 87 ? 16.585 0.735 -14.302 1.00 91.81 87 GLY A O 1
ATOM 688 N N . TYR A 1 88 ? 14.991 -0.488 -15.312 1.00 94.44 88 TYR A N 1
ATOM 689 C CA . TYR A 1 88 ? 13.849 0.152 -14.663 1.00 94.44 88 TYR A CA 1
ATOM 690 C C . TYR A 1 88 ? 13.178 -0.741 -13.616 1.00 94.44 88 TYR A C 1
ATOM 692 O O . TYR A 1 88 ? 13.263 -1.969 -13.647 1.00 94.44 88 TYR A O 1
ATOM 700 N N . TYR A 1 89 ? 12.451 -0.106 -12.703 1.00 96.00 89 TYR A N 1
ATOM 701 C CA . TYR A 1 89 ? 11.444 -0.731 -11.856 1.00 96.00 89 TYR A CA 1
ATOM 702 C C . TYR A 1 89 ? 10.066 -0.336 -12.364 1.00 96.00 89 TYR A C 1
ATOM 704 O O . TYR A 1 89 ? 9.659 0.825 -12.302 1.00 96.00 89 TYR A O 1
ATOM 712 N N . LEU A 1 90 ? 9.358 -1.320 -12.886 1.00 95.75 90 LEU A N 1
ATOM 713 C CA . LEU A 1 90 ? 8.045 -1.155 -13.472 1.00 95.75 90 LEU A CA 1
ATOM 714 C C . LEU A 1 90 ? 6.984 -1.417 -12.410 1.00 95.75 90 LEU A C 1
ATOM 716 O O . LEU A 1 90 ? 7.087 -2.387 -11.662 1.00 95.75 90 LEU A O 1
ATOM 720 N N . CYS A 1 91 ? 5.974 -0.558 -12.340 1.00 96.19 91 CYS A N 1
ATOM 721 C CA . CYS A 1 91 ? 4.912 -0.636 -11.349 1.00 96.19 91 CYS A CA 1
ATOM 722 C C . CYS A 1 91 ? 3.535 -0.691 -12.012 1.00 96.19 91 CYS A C 1
ATOM 724 O O . CYS A 1 91 ? 3.263 0.124 -12.893 1.00 96.19 91 CYS A O 1
ATOM 726 N N . ASN A 1 92 ? 2.671 -1.609 -11.558 1.00 96.56 92 ASN A N 1
ATOM 727 C CA . ASN A 1 92 ? 1.295 -1.725 -12.038 1.00 96.56 92 ASN A CA 1
ATOM 728 C C . ASN A 1 92 ? 0.267 -1.121 -11.060 1.00 96.56 92 ASN A C 1
ATOM 730 O O . ASN A 1 92 ? 0.002 -1.713 -10.004 1.00 96.56 92 ASN A O 1
ATOM 734 N N . PRO A 1 93 ? -0.368 0.019 -11.413 1.00 96.25 93 PRO A N 1
ATOM 735 C CA . PRO A 1 93 ? -1.388 0.658 -10.590 1.00 96.25 93 PRO A CA 1
ATOM 736 C C . PRO A 1 93 ? -2.629 -0.215 -10.368 1.00 96.25 93 PRO A C 1
ATOM 738 O O . PRO A 1 93 ? -3.188 -0.198 -9.274 1.00 96.25 93 PRO A O 1
ATOM 741 N N . LEU A 1 94 ? -3.066 -0.992 -11.364 1.00 96.94 94 LEU A N 1
ATOM 742 C CA . LEU A 1 94 ? -4.271 -1.824 -11.244 1.00 96.94 94 LEU A CA 1
ATOM 743 C C . LEU A 1 94 ? -4.034 -3.020 -10.330 1.00 96.94 94 LEU A C 1
ATOM 745 O O . LEU A 1 94 ? -4.877 -3.345 -9.492 1.00 96.94 94 LEU A O 1
ATOM 749 N N . THR A 1 95 ? -2.863 -3.643 -10.441 1.00 97.06 95 THR A N 1
ATOM 750 C CA . THR A 1 95 ? -2.461 -4.722 -9.534 1.00 97.06 95 THR A CA 1
ATOM 751 C C . THR A 1 95 ? -2.379 -4.223 -8.094 1.00 97.06 95 THR A C 1
ATOM 753 O O . THR A 1 95 ? -2.869 -4.891 -7.178 1.00 97.06 95 THR A O 1
ATOM 756 N N . LEU A 1 96 ? -1.790 -3.042 -7.881 1.00 97.50 96 LEU A N 1
ATOM 757 C CA . LEU A 1 96 ? -1.731 -2.420 -6.561 1.00 97.50 96 LEU A CA 1
ATOM 758 C C . LEU A 1 96 ? -3.131 -2.131 -6.010 1.00 97.50 96 LEU A C 1
ATOM 760 O O . LEU A 1 96 ? -3.414 -2.505 -4.873 1.00 97.50 96 LEU A O 1
ATOM 764 N N . LEU A 1 97 ? -4.012 -1.541 -6.822 1.00 97.50 97 LEU A N 1
ATOM 765 C CA . LEU A 1 97 ? -5.388 -1.237 -6.430 1.00 97.50 97 LEU A CA 1
ATOM 766 C C . LEU A 1 97 ? -6.137 -2.504 -6.006 1.00 97.50 97 LEU A C 1
ATOM 768 O O . LEU A 1 97 ? -6.667 -2.559 -4.901 1.00 97.50 97 LEU A O 1
ATOM 772 N N . LYS A 1 98 ? -6.099 -3.563 -6.823 1.00 97.38 98 LYS A N 1
ATOM 773 C CA . LYS A 1 98 ? -6.754 -4.846 -6.519 1.00 97.38 98 LYS A CA 1
ATOM 774 C C . LYS A 1 98 ? -6.280 -5.442 -5.189 1.00 97.38 98 LYS A C 1
ATOM 776 O O . LYS A 1 98 ? -7.069 -5.998 -4.425 1.00 97.38 98 LYS A O 1
ATOM 781 N N . LYS A 1 99 ? -4.981 -5.337 -4.895 1.00 97.44 99 LYS A N 1
ATOM 782 C CA . LYS A 1 99 ? -4.411 -5.816 -3.627 1.00 97.44 99 LYS A CA 1
ATOM 783 C C . LYS A 1 99 ? -4.814 -4.934 -2.446 1.00 97.44 99 LYS A C 1
ATOM 785 O O . LYS A 1 99 ? -5.133 -5.468 -1.384 1.00 97.44 99 LYS A O 1
ATOM 790 N N . LEU A 1 100 ? -4.852 -3.615 -2.631 1.00 97.88 100 LEU A N 1
ATOM 791 C CA . LEU A 1 100 ? -5.363 -2.678 -1.630 1.00 97.88 100 LEU A CA 1
ATOM 792 C C . LEU A 1 100 ? -6.835 -2.951 -1.315 1.00 97.88 100 LEU A C 1
ATOM 794 O O . LEU A 1 100 ? -7.175 -3.058 -0.143 1.00 97.88 100 LEU A O 1
ATOM 798 N N . GLU A 1 101 ? -7.693 -3.147 -2.319 1.00 97.50 101 GLU A N 1
ATOM 799 C CA . GLU A 1 101 ? -9.107 -3.490 -2.117 1.00 97.50 101 GLU A CA 1
ATOM 800 C C . GLU A 1 101 ? -9.279 -4.730 -1.236 1.00 97.50 101 GLU A C 1
ATOM 802 O O . GLU A 1 101 ? -10.083 -4.719 -0.304 1.00 97.50 101 GLU A O 1
ATOM 80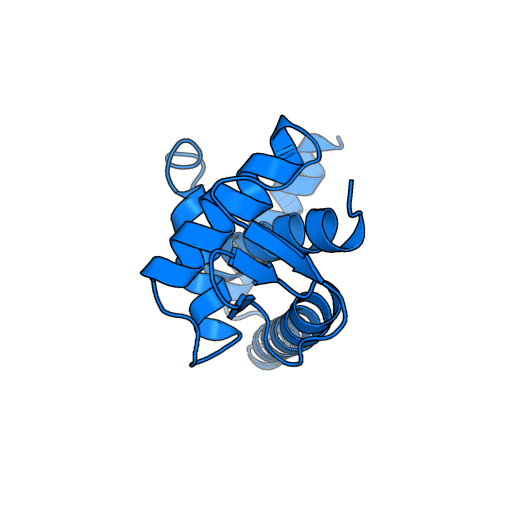7 N N . GLY A 1 102 ? -8.502 -5.788 -1.496 1.00 96.62 102 GLY A N 1
ATOM 808 C CA . GLY A 1 102 ? -8.482 -6.982 -0.649 1.00 96.62 102 GLY A CA 1
ATOM 809 C C . GLY A 1 102 ? -8.092 -6.649 0.790 1.00 96.62 102 GLY A C 1
ATOM 810 O O . GLY A 1 102 ? -8.790 -7.021 1.730 1.00 96.62 102 GLY A O 1
ATOM 811 N N . LYS A 1 103 ? -7.036 -5.851 0.967 1.00 95.12 103 LYS A N 1
ATOM 812 C CA . LYS A 1 103 ? -6.549 -5.473 2.296 1.00 95.12 103 LYS A CA 1
ATOM 813 C C . LYS A 1 103 ? -7.5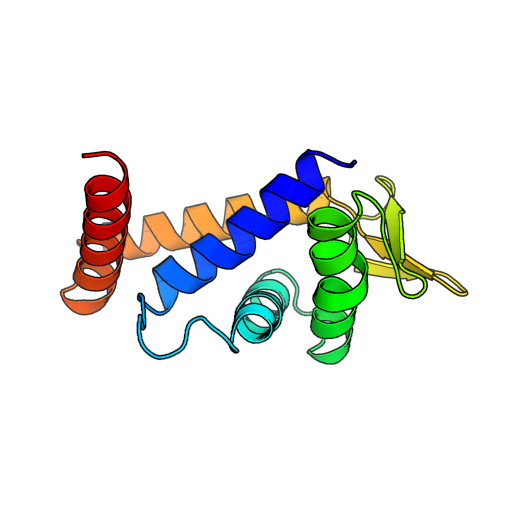29 -4.597 3.078 1.00 95.12 103 LYS A C 1
ATOM 815 O O . LYS A 1 103 ? -7.661 -4.763 4.289 1.00 95.12 103 LYS A O 1
ATOM 820 N N . TYR A 1 104 ? -8.233 -3.691 2.404 1.00 95.31 104 TYR A N 1
ATOM 821 C CA . TYR A 1 104 ? -9.301 -2.898 3.008 1.00 95.31 104 TYR A CA 1
ATOM 822 C C . TYR A 1 104 ? -10.495 -3.767 3.399 1.00 95.31 104 TYR A C 1
ATOM 824 O O . TYR A 1 104 ? -11.021 -3.596 4.495 1.00 95.31 104 TYR A O 1
ATOM 832 N N . LYS A 1 105 ? -10.906 -4.721 2.551 1.00 94.75 105 LYS A N 1
ATOM 833 C CA . LYS A 1 105 ? -11.965 -5.684 2.896 1.00 94.75 105 LYS A CA 1
ATOM 834 C C . LYS A 1 105 ? -11.606 -6.473 4.154 1.00 94.75 105 LYS A C 1
ATOM 836 O O . LYS A 1 105 ? -12.435 -6.561 5.056 1.00 94.75 105 LYS A O 1
ATOM 841 N N . ASP A 1 106 ? -10.370 -6.964 4.246 1.00 92.00 106 ASP A N 1
ATOM 842 C CA . ASP A 1 106 ? -9.879 -7.670 5.433 1.00 92.00 106 ASP A CA 1
ATOM 843 C C . ASP A 1 106 ? -9.892 -6.770 6.675 1.00 92.00 106 ASP A C 1
ATOM 845 O O . ASP A 1 106 ? -10.351 -7.185 7.736 1.00 92.00 106 ASP A O 1
ATOM 849 N N . TYR A 1 107 ? -9.431 -5.521 6.547 1.00 90.56 107 TYR A N 1
ATOM 850 C CA . TYR A 1 107 ? -9.462 -4.552 7.644 1.00 90.56 107 TYR A CA 1
ATOM 851 C C . TYR A 1 107 ? -10.889 -4.321 8.156 1.00 90.56 107 TYR A C 1
ATOM 853 O O . TYR A 1 107 ? -11.139 -4.453 9.352 1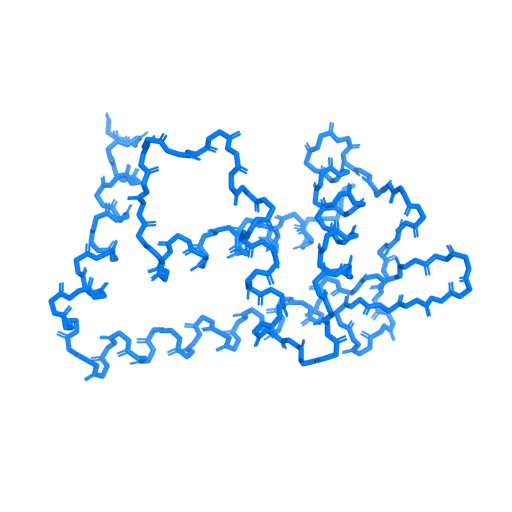.00 90.56 107 TYR A O 1
ATOM 861 N N . TRP A 1 108 ? -11.835 -4.026 7.261 1.00 89.31 108 TRP A N 1
ATOM 862 C CA . TRP A 1 108 ? -13.226 -3.774 7.640 1.00 89.31 108 TRP A CA 1
ATOM 863 C C . TRP A 1 108 ? -13.888 -4.996 8.259 1.00 89.31 108 TRP A C 1
ATOM 865 O O . TRP A 1 108 ? -14.589 -4.865 9.262 1.00 89.31 108 TRP A O 1
ATOM 875 N N . LYS A 1 109 ? -13.618 -6.183 7.705 1.00 88.94 109 LYS A N 1
ATOM 876 C CA . LYS A 1 109 ? -14.070 -7.445 8.281 1.00 88.94 109 LYS A CA 1
ATOM 877 C C . LYS A 1 109 ? -13.557 -7.589 9.714 1.00 88.94 109 LYS A C 1
ATOM 879 O O . LYS A 1 109 ? -14.376 -7.722 10.617 1.00 88.94 109 LYS A O 1
ATOM 884 N N . ASN A 1 110 ? -12.252 -7.436 9.936 1.00 85.38 110 ASN A N 1
ATOM 885 C CA . ASN A 1 110 ? -11.645 -7.552 11.264 1.00 85.38 110 ASN A CA 1
ATOM 886 C C . ASN A 1 110 ? -12.232 -6.549 12.263 1.00 85.38 110 ASN A C 1
ATOM 888 O O . ASN A 1 110 ? -12.594 -6.936 13.368 1.00 85.38 110 ASN A O 1
ATOM 892 N N . VAL A 1 111 ? -12.379 -5.277 11.877 1.00 83.81 111 VAL A N 1
ATOM 893 C CA . VAL A 1 111 ? -12.968 -4.247 12.749 1.00 83.81 111 VAL A CA 1
ATOM 894 C C . VAL A 1 111 ? -14.423 -4.579 13.095 1.00 83.81 111 VAL A C 1
ATOM 896 O O . VAL A 1 111 ? -14.828 -4.444 14.252 1.00 83.81 111 VAL A O 1
ATOM 899 N N . SER A 1 112 ? -15.204 -5.043 12.116 1.00 82.56 112 SER A N 1
ATOM 900 C CA . SER A 1 112 ? -16.612 -5.402 12.318 1.00 82.56 112 SER A CA 1
ATOM 901 C C . SER A 1 112 ? -16.792 -6.651 13.191 1.00 82.56 112 SER A C 1
ATOM 903 O O . SER A 1 112 ? -17.606 -6.643 14.113 1.00 82.56 112 SER A O 1
ATOM 905 N N . GLU A 1 113 ? -15.998 -7.702 12.963 1.00 82.12 113 GLU A N 1
ATOM 906 C CA . GLU A 1 113 ? -16.037 -8.962 13.718 1.00 82.12 113 GLU A CA 1
ATOM 907 C C . GLU A 1 113 ? -15.501 -8.783 15.138 1.00 82.12 113 GLU A C 1
ATOM 909 O O . GLU A 1 113 ? -16.054 -9.337 16.087 1.00 82.12 113 GLU A O 1
ATOM 914 N N . ALA A 1 114 ? -14.494 -7.921 15.307 1.00 75.69 114 ALA A N 1
ATOM 915 C CA . ALA A 1 114 ? -14.022 -7.482 16.613 1.00 75.69 114 ALA A CA 1
ATOM 916 C C . ALA A 1 114 ? -15.048 -6.606 17.358 1.00 75.69 114 ALA A C 1
ATOM 918 O O . ALA A 1 114 ? -14.752 -6.149 18.460 1.00 75.69 114 ALA A O 1
ATOM 919 N N . LYS A 1 115 ? -16.235 -6.361 16.775 1.00 65.00 115 LYS A N 1
ATOM 920 C CA . LYS A 1 115 ? -17.298 -5.482 17.288 1.00 65.00 115 LYS A CA 1
ATOM 921 C C . LYS A 1 115 ? -16.790 -4.093 17.653 1.00 65.00 115 LYS A C 1
ATOM 923 O O . LYS A 1 115 ? -17.265 -3.513 18.625 1.00 65.00 115 LYS A O 1
ATOM 928 N N . TYR A 1 116 ? -15.826 -3.573 16.892 1.00 66.69 116 TYR A N 1
ATOM 929 C CA . TYR A 1 116 ? -15.091 -2.372 17.278 1.00 66.69 116 TYR A CA 1
ATOM 930 C C . TYR A 1 116 ? -14.489 -2.540 18.675 1.00 66.69 116 TYR A C 1
ATOM 932 O O . TYR A 1 116 ? -14.830 -1.787 19.589 1.00 66.69 116 TYR A O 1
ATOM 940 N N . ASN A 1 117 ? -13.619 -3.546 18.846 1.00 64.69 117 ASN A N 1
ATOM 941 C CA . ASN A 1 117 ? -12.833 -3.707 20.068 1.00 64.69 117 ASN A CA 1
ATOM 942 C C . ASN A 1 117 ? -12.284 -2.336 20.511 1.00 64.69 117 ASN A C 1
ATOM 944 O O . ASN A 1 117 ? -12.100 -1.429 19.688 1.00 64.69 117 ASN A O 1
ATOM 948 N N . GLU A 1 118 ? -12.055 -2.158 21.815 1.00 67.19 118 GLU A N 1
ATOM 949 C CA . GLU A 1 118 ? -11.755 -0.820 22.322 1.00 67.19 118 GLU A CA 1
ATOM 950 C C . GLU A 1 118 ? -10.577 -0.154 21.601 1.00 67.19 118 GLU A C 1
ATOM 952 O O . GLU A 1 118 ? -10.604 1.056 21.444 1.00 67.19 118 GLU A O 1
ATOM 957 N N . GLU A 1 119 ? -9.565 -0.887 21.136 1.00 79.12 119 GLU A N 1
ATOM 958 C CA . GLU A 1 119 ? -8.381 -0.273 20.533 1.00 79.12 119 GLU A CA 1
ATOM 959 C C . GLU A 1 119 ? -8.571 0.107 19.052 1.00 79.12 119 GLU A C 1
ATOM 961 O O . GLU A 1 119 ? -8.411 1.276 18.691 1.00 79.12 119 GLU A O 1
ATOM 966 N N . ASP A 1 120 ? -8.944 -0.839 18.188 1.00 75.44 120 ASP A N 1
ATOM 967 C CA . ASP A 1 120 ? -9.099 -0.607 16.746 1.00 75.44 120 ASP A CA 1
ATOM 968 C C . ASP A 1 120 ? -10.314 0.280 16.455 1.00 75.44 120 ASP A C 1
ATOM 970 O O . ASP A 1 120 ? -10.253 1.177 15.608 1.00 75.44 120 ASP A O 1
ATOM 974 N N . GLY A 1 121 ? -11.394 0.103 17.225 1.00 77.38 121 GLY A N 1
ATOM 975 C CA . GLY A 1 121 ? -12.562 0.978 17.190 1.00 77.38 121 GLY A CA 1
ATOM 976 C C . GLY A 1 121 ? -12.216 2.420 17.572 1.00 77.38 121 GLY A C 1
ATOM 977 O O . GLY A 1 121 ? -12.609 3.354 16.867 1.00 77.38 121 GLY A O 1
ATOM 978 N N . LYS A 1 122 ? -11.422 2.629 18.636 1.00 81.12 122 LYS A N 1
ATOM 979 C CA . LYS A 1 122 ? -10.963 3.975 19.035 1.00 81.12 122 LYS A CA 1
ATOM 980 C C . LYS A 1 122 ? -10.055 4.604 17.979 1.00 81.12 122 LYS A C 1
ATOM 982 O O . LYS A 1 122 ? -10.226 5.793 17.701 1.00 81.12 122 LYS A O 1
ATOM 987 N N . LYS A 1 123 ? -9.133 3.846 17.366 1.00 83.44 123 LYS A N 1
ATOM 988 C CA . LYS A 1 123 ? -8.266 4.348 16.276 1.00 83.44 123 LYS A CA 1
ATOM 989 C C . LYS A 1 123 ? -9.100 4.832 15.091 1.00 83.44 123 LYS A C 1
ATOM 991 O O . LYS A 1 123 ? -8.907 5.956 14.624 1.00 83.44 123 LYS A O 1
ATOM 996 N N . LEU A 1 124 ? -10.073 4.025 14.667 1.00 84.12 124 LEU A N 1
ATOM 997 C CA . LEU A 1 124 ? -10.987 4.360 13.580 1.00 84.12 124 LEU A CA 1
ATOM 998 C C . LEU A 1 124 ? -11.789 5.631 13.885 1.00 84.12 124 LEU A C 1
ATOM 1000 O O . LEU A 1 124 ? -11.744 6.594 13.121 1.00 84.12 124 LEU A O 1
ATOM 1004 N N . VAL A 1 125 ? -12.498 5.657 15.019 1.00 82.88 125 VAL A N 1
ATOM 1005 C CA . VAL A 1 125 ? -13.344 6.794 15.417 1.00 82.88 125 VAL A CA 1
ATOM 1006 C C . VAL A 1 125 ? -12.522 8.075 15.539 1.00 82.88 125 VAL A C 1
ATOM 1008 O O . VAL A 1 125 ? -12.962 9.127 15.077 1.00 82.88 125 VAL A O 1
ATOM 1011 N N . THR A 1 126 ? -11.317 7.996 16.107 1.00 83.69 126 THR A N 1
ATOM 1012 C CA . THR A 1 126 ? -10.392 9.137 16.190 1.00 83.69 126 THR A CA 1
ATOM 1013 C C . THR A 1 126 ? -10.057 9.679 14.802 1.00 83.69 126 THR A C 1
ATOM 1015 O O . THR A 1 126 ? -10.145 10.888 14.585 1.00 83.69 126 THR A O 1
ATOM 1018 N N . LYS A 1 127 ? -9.770 8.802 13.830 1.00 83.19 127 LYS A N 1
ATOM 1019 C CA . LYS A 1 127 ? -9.486 9.228 12.454 1.00 83.19 127 LYS A CA 1
ATOM 1020 C C . LYS A 1 127 ? -10.663 9.916 11.785 1.00 83.19 127 LYS A C 1
ATOM 1022 O O . LYS A 1 127 ? -10.475 10.962 11.168 1.00 83.19 127 LYS A O 1
ATOM 1027 N N . TYR A 1 128 ? -11.870 9.380 11.936 1.00 84.06 128 TYR A N 1
ATOM 1028 C CA . TYR A 1 128 ? -13.064 10.025 11.392 1.00 84.06 128 TYR A CA 1
ATOM 1029 C C . TYR A 1 128 ? -13.331 11.388 12.033 1.00 84.06 128 TYR A C 1
ATOM 1031 O O . TYR A 1 128 ? -13.601 12.344 11.313 1.00 84.06 128 TYR A O 1
ATOM 1039 N N . LYS A 1 129 ? -13.203 11.507 13.361 1.00 84.44 129 LYS A N 1
ATOM 1040 C CA . LYS A 1 129 ? -13.380 12.789 14.062 1.00 84.44 129 LYS A CA 1
ATOM 1041 C C . LYS A 1 129 ? -12.412 13.859 13.562 1.00 84.44 129 LYS A C 1
ATOM 1043 O O . LYS A 1 129 ? -12.846 14.978 13.318 1.00 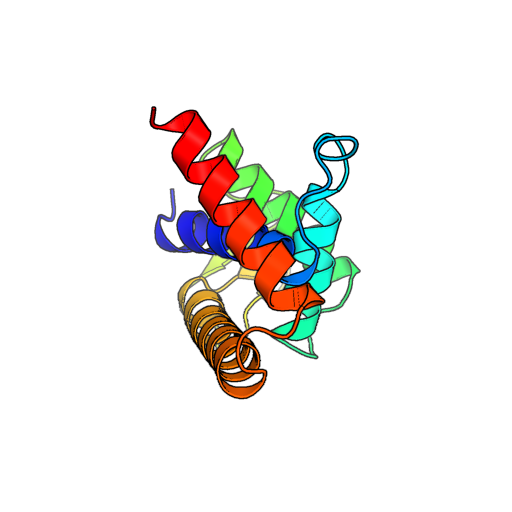84.44 129 LYS A O 1
ATOM 1048 N N . GLN A 1 130 ? -11.141 13.515 13.357 1.00 81.25 130 GLN A N 1
ATOM 1049 C CA . GLN A 1 130 ? -10.169 14.446 12.779 1.00 81.25 130 GLN A CA 1
ATOM 1050 C C . GLN A 1 130 ? -10.511 14.840 11.341 1.00 81.25 130 GLN A C 1
ATOM 1052 O O . GLN A 1 130 ? -10.396 16.005 10.990 1.00 81.25 130 GLN A O 1
ATOM 1057 N N . ILE A 1 131 ? -10.929 13.899 10.487 1.00 81.94 131 ILE A N 1
ATOM 1058 C CA . ILE A 1 131 ? -11.345 14.252 9.119 1.00 81.94 131 ILE A CA 1
ATOM 1059 C C . ILE A 1 131 ? -12.499 15.259 9.176 1.00 81.94 131 ILE A C 1
ATOM 1061 O O . ILE A 1 131 ? -12.461 16.275 8.490 1.00 81.94 131 ILE A O 1
ATOM 1065 N N . LEU A 1 132 ? -13.492 15.006 10.032 1.00 84.19 132 LEU A N 1
ATOM 1066 C CA . LEU A 1 132 ? -14.649 15.883 10.192 1.00 84.19 132 LEU A CA 1
ATOM 1067 C C . LEU A 1 132 ? -14.276 17.263 10.750 1.00 84.19 132 LEU A C 1
ATOM 1069 O O . LEU A 1 132 ? -14.849 18.249 10.299 1.00 84.19 132 LEU A O 1
ATOM 1073 N N . SER A 1 133 ? -13.294 17.360 11.653 1.00 84.12 133 SER A N 1
ATOM 1074 C CA . SER A 1 133 ? -12.858 18.647 12.218 1.00 84.12 133 SER A CA 1
ATOM 1075 C C . SER A 1 133 ? -12.170 19.574 11.214 1.00 84.12 133 SER A C 1
ATOM 1077 O O . SER A 1 133 ? -12.007 20.751 11.500 1.00 84.12 133 SER A O 1
ATOM 1079 N N . HIS A 1 134 ? -11.716 19.054 10.070 1.00 76.50 134 HIS A N 1
ATOM 1080 C CA . HIS A 1 134 ? -11.120 19.857 8.995 1.00 76.50 134 HIS A CA 1
ATOM 1081 C C . HIS A 1 134 ? -12.143 20.260 7.920 1.00 76.50 134 HIS A C 1
ATOM 1083 O O . HIS A 1 134 ? -11.789 20.957 6.972 1.00 76.50 134 HIS A O 1
ATOM 1089 N N . ILE A 1 135 ? -13.387 19.782 8.034 1.00 76.25 135 ILE A N 1
ATOM 1090 C CA . ILE A 1 135 ? -14.493 20.076 7.107 1.00 76.25 135 ILE A CA 1
ATOM 1091 C C . ILE A 1 135 ? -15.498 21.051 7.748 1.00 76.25 135 ILE A C 1
ATOM 1093 O O . ILE A 1 135 ? -16.228 21.732 7.029 1.00 76.25 135 ILE A O 1
ATOM 1097 N N . SER A 1 136 ? -15.535 21.114 9.083 1.00 53.25 136 SER A N 1
ATOM 1098 C CA . SER A 1 136 ? -16.302 22.079 9.885 1.00 53.25 136 SER A CA 1
ATOM 1099 C C . SER A 1 136 ? -15.593 23.421 10.011 1.00 53.25 136 SER A C 1
ATOM 1101 O O . SER A 1 136 ? -16.281 24.454 9.881 1.00 53.25 136 SER A O 1
#

Secondary structure (DSSP, 8-state):
--HHHHHHHHHHHHHHHHHH---TTSTTT-HHHHHHHHHHHH-TT--HHHHHHIIIIIIHHHHHHSS--TTEEE-SS-SSSEEEETTEEEE-HHHHHHHHHHHHHHHHHHHHHTTS-HHHHHHHHHHHHHHHHTT-